Protein AF-A0A7H9BL07-F1 (afdb_monomer)

Foldseek 3Di:
DLVVLLVQLVVVVVVVDDSVVSLVVSCVVVVHDSVVSVVSNVVNVVVVD

Radius of gyration: 9.74 Å; Cα contacts (8 Å, |Δi|>4): 44; chains: 1; bounding box: 20×21×24 Å

Solvent-accessible surface area (backbone atoms only — not comparable to full-atom values): 2671 Å² total; per-residue (Å²): 104,40,59,55,53,38,51,52,31,49,53,33,37,77,71,71,39,51,69,68,56,18,36,52,52,46,13,66,76,68,77,39,54,54,70,56,45,52,51,27,36,55,57,36,56,63,72,76,110

Secondary structure (DSSP, 8-state):
-HHHHHHHHHHHHHTT--HHHHHHHHHHHHT--HHHHHHHHHHHHHHH-

Sequence (49 aa):
MNEEILLFVNQKIEAGKTLAQAVVDAGLQFELSSTLVYLSIIQAERRRM

Mean predicted aligned error: 2.01 Å

Structure (mmCIF, N/CA/C/O backbone):
data_AF-A0A7H9BL07-F1
#
_entry.id   AF-A0A7H9BL07-F1
#
loop_
_atom_site.group_PDB
_atom_site.id
_atom_site.type_symbol
_atom_site.label_atom_id
_atom_site.label_alt_id
_atom_site.label_comp_id
_atom_site.label_asym_id
_atom_site.label_entity_id
_atom_site.label_seq_id
_atom_site.pdbx_PDB_ins_code
_atom_site.Cartn_x
_atom_site.Cartn_y
_atom_site.Cartn_z
_atom_site.occupancy
_atom_site.B_iso_or_equiv
_atom_site.auth_seq_id
_atom_site.auth_comp_id
_atom_site.auth_asym_id
_atom_site.auth_atom_id
_atom_site.pdbx_PDB_model_num
ATOM 1 N N . MET A 1 1 ? 12.521 -0.751 -2.633 1.00 89.88 1 MET A N 1
ATOM 2 C CA . MET A 1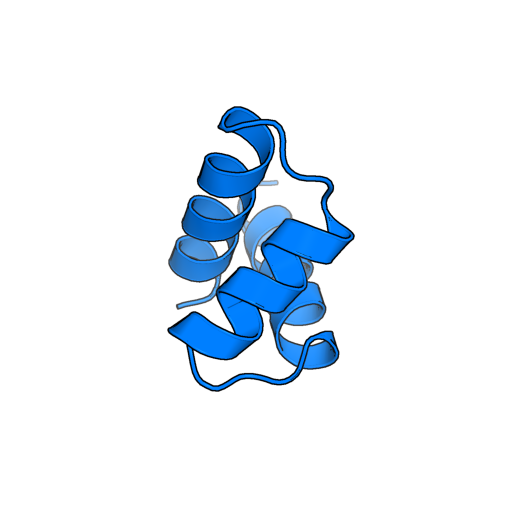 1 ? 11.198 -1.020 -3.234 1.00 89.88 1 MET A CA 1
ATOM 3 C C . MET A 1 1 ? 10.159 -1.534 -2.239 1.00 89.88 1 MET A C 1
ATOM 5 O O . MET A 1 1 ? 9.312 -0.749 -1.853 1.00 89.88 1 MET A O 1
ATOM 9 N N . ASN A 1 2 ? 10.194 -2.791 -1.765 1.00 95.62 2 ASN A N 1
ATOM 10 C CA . ASN A 1 2 ? 9.142 -3.292 -0.852 1.00 95.62 2 ASN A CA 1
ATOM 11 C C . ASN A 1 2 ? 9.011 -2.471 0.446 1.00 95.62 2 ASN A C 1
ATOM 13 O O . ASN A 1 2 ? 7.902 -2.164 0.870 1.00 95.62 2 ASN A O 1
ATOM 17 N N . GLU A 1 3 ? 10.137 -2.076 1.046 1.00 96.88 3 GLU A N 1
ATOM 18 C CA . GLU A 1 3 ? 10.141 -1.231 2.250 1.00 96.88 3 GLU A CA 1
ATOM 19 C C . GLU A 1 3 ? 9.653 0.200 1.980 1.00 96.88 3 GLU A C 1
ATOM 21 O O . GLU A 1 3 ? 9.003 0.791 2.837 1.00 96.88 3 GLU A O 1
ATOM 26 N N . GLU A 1 4 ? 9.904 0.739 0.784 1.00 97.62 4 GLU A N 1
ATOM 27 C CA . GLU A 1 4 ? 9.427 2.067 0.369 1.00 97.62 4 GLU A CA 1
ATOM 28 C C . GLU A 1 4 ? 7.911 2.060 0.149 1.00 97.62 4 GLU A C 1
ATOM 30 O O . GLU A 1 4 ? 7.222 2.984 0.572 1.00 97.62 4 GLU A O 1
ATOM 35 N N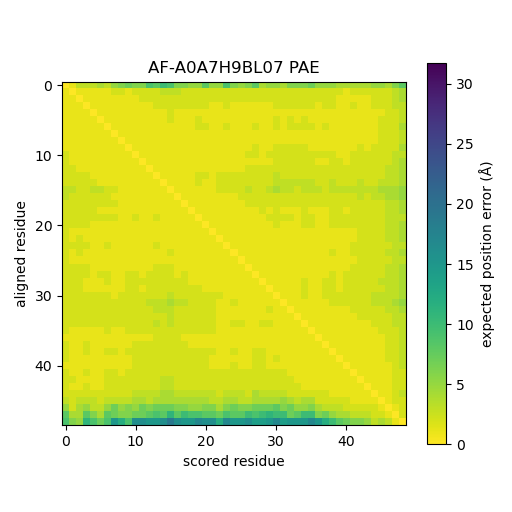 . ILE A 1 5 ? 7.381 0.986 -0.448 1.00 97.88 5 ILE A N 1
ATOM 36 C CA . ILE A 1 5 ? 5.938 0.773 -0.607 1.00 97.88 5 ILE A CA 1
ATOM 37 C C . ILE A 1 5 ? 5.267 0.674 0.767 1.00 97.88 5 ILE A C 1
ATOM 39 O O . ILE A 1 5 ? 4.255 1.332 0.999 1.00 97.88 5 ILE A O 1
ATOM 43 N N . LEU A 1 6 ? 5.843 -0.099 1.696 1.00 97.81 6 LEU A N 1
ATOM 44 C CA . LEU A 1 6 ? 5.338 -0.203 3.067 1.00 97.81 6 LEU A CA 1
ATOM 45 C C . LEU A 1 6 ? 5.357 1.157 3.783 1.00 97.81 6 LEU A C 1
ATOM 47 O O . LEU A 1 6 ? 4.363 1.536 4.399 1.00 97.81 6 LEU A O 1
ATOM 51 N N . LEU A 1 7 ? 6.455 1.911 3.674 1.00 98.19 7 LEU A N 1
ATOM 52 C CA . LEU A 1 7 ? 6.562 3.245 4.265 1.00 98.19 7 LEU A CA 1
ATOM 53 C C . LEU A 1 7 ? 5.494 4.193 3.705 1.00 98.19 7 LEU A C 1
ATOM 55 O O . LEU A 1 7 ? 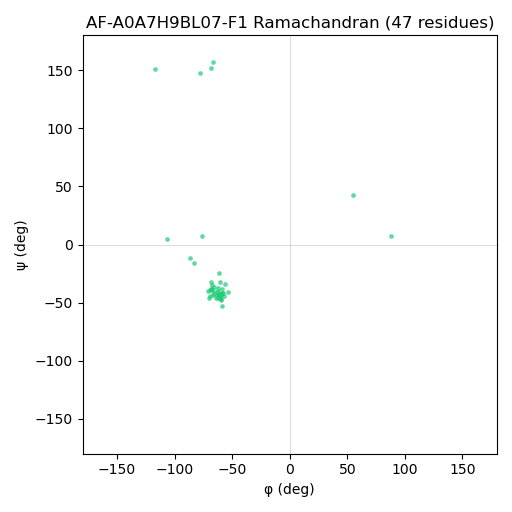4.814 4.870 4.472 1.00 98.19 7 LEU A O 1
ATOM 59 N N . PHE A 1 8 ? 5.311 4.213 2.385 1.00 98.44 8 PHE A N 1
ATOM 60 C CA . PHE A 1 8 ? 4.303 5.045 1.734 1.00 98.44 8 PHE A CA 1
ATOM 61 C C . PHE A 1 8 ? 2.882 4.675 2.179 1.00 98.44 8 PHE A C 1
ATOM 63 O O . PHE A 1 8 ? 2.083 5.553 2.503 1.00 98.44 8 PHE A O 1
ATOM 70 N N . VAL A 1 9 ? 2.560 3.379 2.233 1.00 98.31 9 VAL A N 1
ATOM 71 C CA . VAL A 1 9 ? 1.249 2.898 2.692 1.00 98.31 9 VAL A CA 1
ATOM 72 C C . VAL A 1 9 ? 0.996 3.311 4.142 1.00 98.31 9 VAL A C 1
ATOM 74 O O . VAL A 1 9 ? -0.079 3.830 4.440 1.00 98.31 9 VAL A O 1
ATOM 77 N N . ASN A 1 10 ? 1.993 3.177 5.019 1.00 98.25 10 ASN A N 1
ATOM 78 C CA . ASN A 1 10 ? 1.880 3.603 6.414 1.00 98.25 10 ASN A CA 1
ATOM 79 C C . ASN A 1 10 ? 1.653 5.114 6.538 1.00 98.25 10 ASN A C 1
ATOM 81 O O . ASN A 1 10 ? 0.748 5.521 7.257 1.00 98.25 10 ASN A O 1
ATOM 85 N N . GLN A 1 11 ? 2.361 5.940 5.761 1.00 98.50 11 GLN A N 1
ATOM 86 C CA . GLN A 1 11 ? 2.126 7.390 5.727 1.00 98.50 11 GLN A CA 1
ATOM 87 C C . GLN A 1 11 ? 0.688 7.742 5.315 1.00 98.50 11 GLN A C 1
ATOM 89 O O . GLN A 1 11 ? 0.090 8.674 5.851 1.00 98.50 11 GLN A O 1
ATOM 94 N N . LYS A 1 12 ? 0.097 7.007 4.362 1.00 98.31 12 LYS A N 1
ATOM 95 C CA . LYS A 1 12 ? -1.307 7.220 3.969 1.00 98.31 12 LYS A CA 1
ATOM 96 C C . LYS A 1 12 ? -2.280 6.822 5.074 1.00 98.31 12 LYS A C 1
ATOM 98 O O . LYS A 1 12 ? -3.276 7.519 5.268 1.00 98.31 12 LYS A O 1
ATOM 103 N N . ILE A 1 13 ? -1.990 5.743 5.795 1.00 98.31 13 ILE A N 1
ATOM 104 C CA . ILE A 1 13 ? -2.795 5.301 6.937 1.00 98.31 13 ILE A CA 1
ATOM 105 C C . ILE A 1 13 ? -2.710 6.315 8.085 1.00 98.31 13 ILE A C 1
ATOM 107 O O . ILE A 1 13 ? -3.742 6.691 8.634 1.00 98.31 13 ILE A O 1
ATOM 111 N N . GLU A 1 14 ? -1.518 6.830 8.390 1.00 98.31 14 GLU A N 1
ATOM 112 C CA . GLU A 1 14 ? -1.308 7.907 9.371 1.00 98.31 14 GLU A CA 1
ATOM 113 C C . GLU A 1 14 ? -2.052 9.195 8.986 1.00 98.31 14 GLU A C 1
ATOM 115 O O . GLU A 1 14 ? -2.565 9.902 9.851 1.00 98.31 14 GLU A O 1
ATOM 120 N N . ALA A 1 15 ? -2.201 9.463 7.686 1.00 98.00 15 ALA A N 1
ATOM 121 C CA . ALA A 1 15 ? -3.029 10.549 7.160 1.00 98.00 15 ALA A CA 1
ATOM 122 C C . ALA A 1 15 ? -4.549 10.259 7.197 1.00 98.00 15 ALA A C 1
ATOM 124 O O . ALA A 1 15 ? -5.336 11.024 6.638 1.00 98.00 15 ALA A O 1
ATOM 125 N N . GLY A 1 16 ? -4.978 9.158 7.823 1.00 98.38 16 GLY A N 1
ATOM 126 C CA . GLY A 1 16 ? -6.382 8.793 8.017 1.00 98.38 16 GLY A CA 1
ATOM 127 C C . GLY A 1 16 ? -7.008 7.977 6.884 1.00 98.38 16 GLY A C 1
ATOM 128 O O . GLY A 1 16 ? -8.218 7.748 6.903 1.00 98.38 16 GLY A O 1
ATOM 129 N N . LYS A 1 17 ? -6.230 7.525 5.890 1.00 98.31 17 LYS A N 1
ATOM 130 C CA . LYS A 1 17 ? -6.753 6.639 4.840 1.00 98.31 17 LYS A CA 1
ATOM 131 C C . LYS A 1 17 ? -6.886 5.207 5.349 1.00 98.31 17 LYS A C 1
ATOM 133 O O . LYS A 1 17 ? -6.077 4.713 6.128 1.00 98.31 17 LYS A O 1
ATOM 138 N N . THR A 1 18 ? -7.886 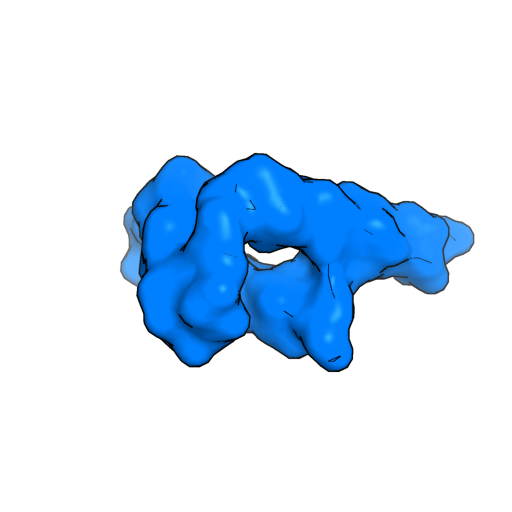4.494 4.845 1.00 98.50 18 THR A N 1
ATOM 139 C CA . THR A 1 18 ? -7.974 3.042 5.052 1.00 98.50 18 THR A CA 1
ATOM 140 C C . THR A 1 18 ? -6.830 2.327 4.330 1.00 98.50 18 THR A C 1
ATOM 142 O O . THR A 1 18 ? -6.314 2.825 3.327 1.00 98.50 18 THR A O 1
ATOM 145 N N . LEU A 1 19 ? -6.476 1.115 4.774 1.00 97.69 19 LEU A N 1
ATOM 146 C CA . LEU A 1 19 ? -5.470 0.289 4.095 1.00 97.69 19 LEU A CA 1
ATOM 147 C C . LEU A 1 19 ? -5.792 0.098 2.603 1.00 97.69 19 LEU A C 1
ATOM 149 O O . LEU A 1 19 ? -4.899 0.193 1.771 1.00 97.69 19 LEU A O 1
ATOM 153 N N . ALA A 1 20 ? -7.063 -0.119 2.251 1.00 98.19 20 ALA A N 1
ATOM 154 C CA . ALA A 1 20 ? -7.478 -0.277 0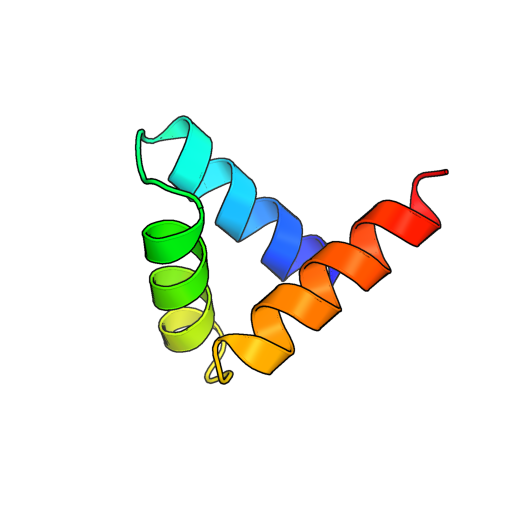.857 1.00 98.19 20 ALA A CA 1
ATOM 155 C C . ALA A 1 20 ? -7.201 0.988 0.024 1.00 98.19 20 ALA A C 1
ATOM 157 O O . ALA A 1 20 ? -6.653 0.898 -1.071 1.00 98.19 20 ALA A O 1
ATOM 158 N N . GLN A 1 21 ? -7.516 2.173 0.559 1.00 98.50 21 GLN A N 1
ATOM 159 C CA . GLN A 1 21 ? -7.211 3.447 -0.101 1.00 98.50 21 GLN A CA 1
ATOM 160 C C . GLN A 1 21 ? -5.700 3.684 -0.212 1.00 98.50 21 GLN A C 1
ATOM 162 O O . GLN A 1 21 ? -5.225 4.094 -1.265 1.00 98.50 21 GLN A O 1
ATOM 167 N N . ALA A 1 22 ? -4.939 3.388 0.843 1.00 98.62 22 ALA A N 1
ATOM 168 C CA . ALA A 1 22 ? -3.483 3.504 0.842 1.00 98.62 22 ALA A CA 1
ATOM 169 C C . ALA A 1 22 ? -2.822 2.567 -0.184 1.00 98.62 22 ALA A C 1
ATOM 171 O O . ALA A 1 22 ? -1.862 2.947 -0.850 1.00 98.62 22 ALA A O 1
ATOM 172 N N . VAL A 1 23 ? -3.363 1.359 -0.356 1.00 98.44 23 VAL A N 1
ATOM 173 C CA . VAL A 1 23 ? -2.901 0.390 -1.358 1.00 98.44 23 VAL A CA 1
ATOM 174 C C . VAL A 1 23 ? -3.219 0.852 -2.779 1.00 98.44 23 VAL A C 1
ATOM 176 O O . VAL A 1 23 ? -2.383 0.686 -3.665 1.00 98.44 23 VAL A O 1
ATOM 179 N N . VAL A 1 24 ? -4.391 1.450 -3.010 1.00 98.50 24 VAL A N 1
ATOM 180 C CA . VAL A 1 24 ? -4.728 2.053 -4.311 1.00 98.50 24 VAL A CA 1
ATOM 181 C C . VAL A 1 24 ? -3.798 3.226 -4.620 1.00 98.50 24 VAL A C 1
ATOM 183 O O . VAL A 1 24 ? -3.234 3.272 -5.710 1.00 98.50 24 VAL A O 1
ATOM 186 N N . ASP A 1 25 ? -3.568 4.123 -3.656 1.00 98.44 25 ASP A N 1
ATOM 187 C 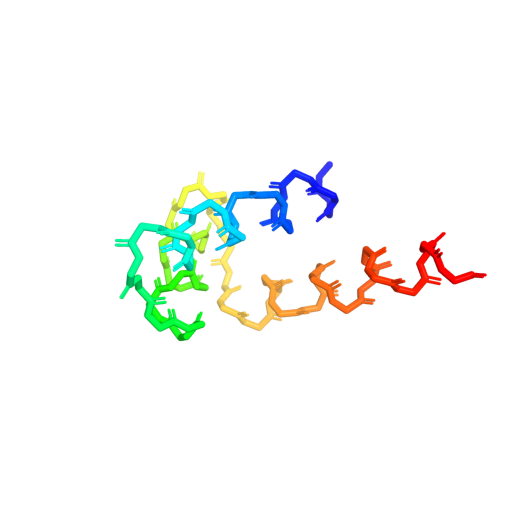CA . ASP A 1 25 ? -2.615 5.229 -3.804 1.00 98.44 25 ASP A CA 1
ATOM 188 C C . ASP A 1 25 ? -1.208 4.720 -4.151 1.00 98.44 25 ASP A C 1
ATOM 190 O O . ASP A 1 25 ? -0.545 5.272 -5.026 1.00 98.44 25 ASP A O 1
ATOM 194 N N . ALA A 1 26 ? -0.744 3.668 -3.469 1.00 98.38 26 ALA A N 1
ATOM 195 C CA . ALA A 1 26 ? 0.560 3.069 -3.729 1.00 98.38 26 ALA A CA 1
ATOM 196 C C . ALA A 1 26 ? 0.608 2.414 -5.118 1.00 98.38 26 ALA A C 1
ATOM 198 O O . ALA A 1 26 ? 1.592 2.563 -5.834 1.00 98.38 26 ALA A O 1
ATOM 199 N N . GLY A 1 27 ? -0.465 1.742 -5.541 1.00 98.44 27 GLY A N 1
ATOM 200 C CA . GLY A 1 27 ? -0.553 1.176 -6.887 1.00 98.44 27 GLY A CA 1
ATOM 201 C C . GLY A 1 27 ? -0.393 2.239 -7.975 1.00 98.44 27 GLY A C 1
ATOM 202 O O . GLY A 1 27 ? 0.351 2.034 -8.929 1.00 98.44 27 GLY A O 1
ATOM 203 N N . LEU A 1 28 ? -1.012 3.408 -7.788 1.00 98.31 28 LEU A N 1
ATOM 204 C CA . LEU A 1 28 ? -0.865 4.544 -8.702 1.00 98.31 28 LEU A CA 1
ATOM 205 C C . LEU A 1 28 ? 0.542 5.159 -8.654 1.00 98.31 28 LEU A C 1
ATOM 207 O O . LEU A 1 28 ? 1.117 5.427 -9.701 1.00 98.31 28 LEU A O 1
ATOM 211 N N . GLN A 1 29 ? 1.108 5.361 -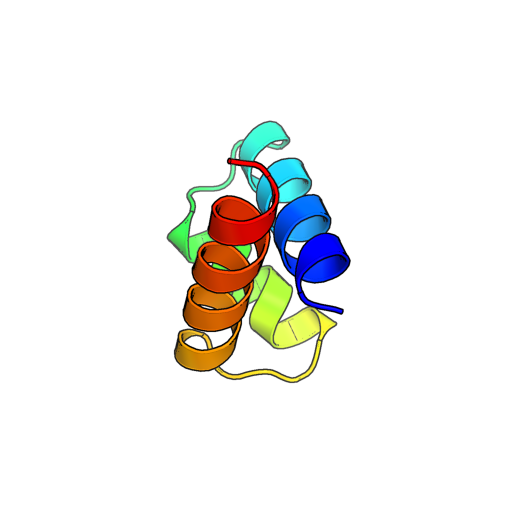7.461 1.00 98.00 29 GLN A N 1
ATOM 212 C CA . GLN A 1 29 ? 2.428 5.982 -7.281 1.00 98.00 29 GLN A CA 1
ATOM 213 C C . GLN A 1 29 ? 3.580 5.135 -7.842 1.00 98.00 29 GLN A C 1
ATOM 215 O O . GLN A 1 29 ? 4.566 5.686 -8.327 1.00 98.00 29 GLN A O 1
ATOM 220 N N . PHE A 1 30 ? 3.483 3.811 -7.718 1.00 97.56 30 PHE A N 1
ATOM 221 C CA . PHE A 1 30 ? 4.549 2.874 -8.084 1.00 97.56 30 PHE A CA 1
ATOM 222 C C . PHE A 1 30 ? 4.254 2.104 -9.381 1.00 97.56 30 PHE A C 1
ATOM 224 O O . PHE A 1 30 ? 5.021 1.211 -9.729 1.00 97.56 30 PHE A O 1
ATOM 231 N N . GLU A 1 31 ? 3.157 2.425 -10.077 1.00 97.94 31 GLU A N 1
ATOM 232 C CA . GLU A 1 31 ? 2.699 1.733 -11.293 1.00 97.94 31 GLU A CA 1
ATOM 233 C C . GLU A 1 31 ? 2.525 0.213 -11.090 1.00 97.94 31 GLU A C 1
ATOM 235 O O . GLU A 1 31 ? 2.893 -0.617 -11.923 1.00 97.94 31 GLU A O 1
ATOM 240 N N . LEU A 1 32 ? 1.945 -0.168 -9.947 1.00 97.38 32 LEU A N 1
ATOM 241 C CA . LEU A 1 32 ? 1.721 -1.556 -9.543 1.00 97.38 32 LEU A CA 1
ATOM 242 C C . LEU A 1 32 ? 0.232 -1.874 -9.414 1.00 97.38 32 LEU A C 1
ATOM 244 O O . LEU A 1 32 ? -0.588 -1.044 -9.023 1.00 97.38 32 LEU A O 1
ATOM 248 N N . SER A 1 33 ? -0.122 -3.138 -9.645 1.00 98.25 33 SER A N 1
ATOM 249 C CA . SER A 1 33 ? -1.439 -3.633 -9.249 1.00 98.25 33 SER A CA 1
ATOM 250 C C . SER A 1 33 ? -1.554 -3.703 -7.723 1.00 98.25 33 SER A C 1
ATOM 252 O O . SER A 1 33 ? -0.570 -3.947 -7.018 1.00 98.25 33 SER A O 1
ATOM 254 N N . SER A 1 34 ? -2.771 -3.570 -7.191 1.00 97.50 34 SER A N 1
ATOM 255 C CA . SER A 1 34 ? -3.016 -3.677 -5.746 1.00 97.50 34 SER A CA 1
ATOM 256 C C . SER A 1 34 ? -2.530 -5.008 -5.161 1.00 97.50 34 SER A C 1
ATOM 258 O O . SER A 1 34 ? -2.025 -5.039 -4.042 1.00 97.50 34 SER A O 1
ATOM 260 N N . THR A 1 35 ? -2.615 -6.104 -5.922 1.00 98.19 35 THR A N 1
ATOM 261 C CA . THR A 1 35 ? -2.077 -7.412 -5.519 1.00 98.19 35 THR A CA 1
AT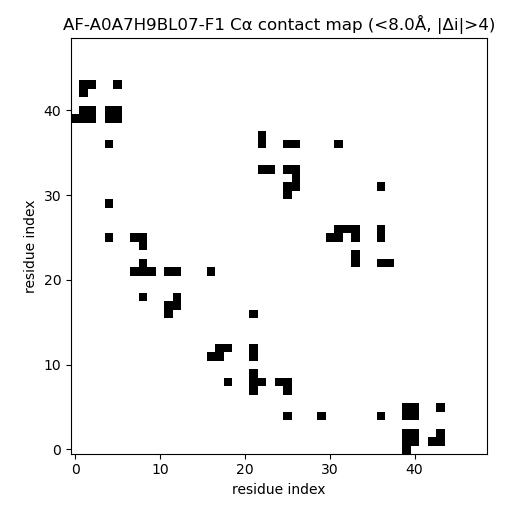OM 262 C C . THR A 1 35 ? -0.569 -7.360 -5.287 1.00 98.19 35 THR A C 1
ATOM 264 O O . THR A 1 35 ? -0.090 -7.883 -4.282 1.00 98.19 35 THR A O 1
ATOM 267 N N . LEU A 1 36 ? 0.184 -6.715 -6.183 1.00 98.25 36 LEU A N 1
ATOM 268 C CA . LEU A 1 36 ? 1.633 -6.579 -6.035 1.00 98.25 36 LEU A CA 1
ATOM 269 C C . LEU A 1 36 ? 1.993 -5.683 -4.848 1.00 98.25 36 LEU A C 1
ATOM 271 O O . LEU A 1 36 ? 2.897 -6.026 -4.094 1.00 98.25 36 LEU A O 1
ATOM 275 N N . VAL A 1 37 ? 1.234 -4.610 -4.616 1.00 98.12 37 VAL A N 1
ATOM 276 C CA . VAL A 1 37 ? 1.405 -3.756 -3.430 1.00 98.12 37 VAL A CA 1
ATOM 277 C C . VAL A 1 37 ? 1.210 -4.558 -2.139 1.00 98.12 37 VAL A C 1
ATOM 279 O O . VAL A 1 37 ? 2.062 -4.504 -1.252 1.00 98.12 37 VAL A O 1
ATOM 282 N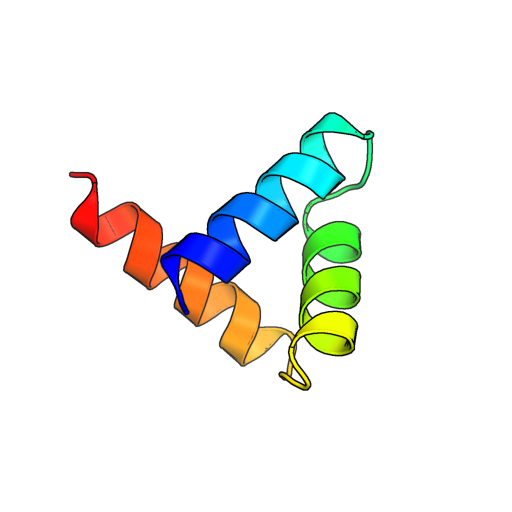 N . TYR A 1 38 ? 0.141 -5.355 -2.033 1.00 98.38 38 TYR A N 1
ATOM 283 C CA . TYR A 1 38 ? -0.079 -6.217 -0.865 1.00 98.38 38 TYR A CA 1
ATOM 284 C C . TYR A 1 38 ? 1.058 -7.223 -0.656 1.00 98.38 38 TYR A C 1
ATOM 286 O O . TYR A 1 38 ? 1.514 -7.411 0.473 1.00 98.38 38 TYR A O 1
ATOM 294 N N . LEU A 1 39 ? 1.552 -7.852 -1.727 1.00 98.12 39 LEU A N 1
ATOM 295 C CA . LEU A 1 39 ? 2.690 -8.770 -1.641 1.00 98.12 39 LEU A CA 1
ATOM 296 C C . LEU A 1 39 ? 3.964 -8.056 -1.171 1.00 98.12 39 LEU A C 1
ATOM 298 O O . LEU A 1 39 ? 4.680 -8.599 -0.329 1.00 98.12 39 LEU A O 1
ATOM 302 N N . SER A 1 40 ? 4.223 -6.838 -1.650 1.00 97.88 40 SER A N 1
ATOM 303 C CA . SER A 1 40 ? 5.349 -6.015 -1.204 1.00 97.88 40 SER A CA 1
ATOM 304 C C . SER A 1 40 ? 5.273 -5.686 0.288 1.00 97.88 40 SER A C 1
ATOM 306 O O . SER A 1 40 ? 6.282 -5.833 0.977 1.00 97.88 40 SER A O 1
ATOM 308 N N . ILE A 1 41 ? 4.089 -5.326 0.802 1.00 97.50 41 ILE A N 1
ATOM 309 C CA . ILE A 1 41 ? 3.851 -5.089 2.238 1.00 97.50 41 ILE A CA 1
ATOM 310 C C . ILE A 1 41 ? 4.186 -6.350 3.048 1.00 97.50 41 ILE A C 1
ATOM 312 O O . ILE A 1 41 ? 5.005 -6.296 3.963 1.00 97.50 41 ILE A O 1
ATOM 316 N N . ILE A 1 42 ? 3.618 -7.505 2.676 1.00 97.56 42 ILE A N 1
ATOM 317 C CA . ILE A 1 42 ? 3.841 -8.781 3.382 1.00 97.56 42 ILE A CA 1
ATOM 318 C C . ILE A 1 42 ? 5.329 -9.160 3.383 1.00 97.56 42 ILE A C 1
ATOM 320 O O . ILE A 1 42 ? 5.863 -9.612 4.397 1.00 97.56 42 ILE A O 1
ATOM 324 N N . GLN A 1 43 ? 6.012 -8.992 2.249 1.00 96.94 43 GLN A N 1
ATOM 325 C CA . GLN A 1 43 ? 7.436 -9.299 2.127 1.00 96.94 43 GLN A CA 1
ATOM 326 C C . GLN A 1 43 ? 8.318 -8.352 2.947 1.00 96.94 43 GLN A C 1
ATOM 328 O O . GLN A 1 43 ? 9.350 -8.796 3.447 1.00 96.94 43 GLN A O 1
ATOM 333 N N . ALA A 1 44 ? 7.948 -7.075 3.068 1.00 95.88 44 ALA A N 1
ATOM 334 C CA . ALA A 1 44 ? 8.675 -6.104 3.880 1.00 95.88 44 ALA A CA 1
ATOM 335 C C . ALA A 1 44 ? 8.518 -6.395 5.381 1.00 95.88 44 ALA A C 1
ATOM 337 O O . ALA A 1 44 ? 9.518 -6.450 6.091 1.00 95.88 44 ALA A O 1
ATOM 338 N N . GLU A 1 45 ? 7.297 -6.670 5.850 1.00 94.12 45 GLU A N 1
ATOM 339 C CA . GLU A 1 45 ? 7.034 -6.999 7.260 1.00 94.12 45 GLU A CA 1
ATOM 340 C C . GLU A 1 45 ? 7.758 -8.278 7.706 1.00 94.12 45 GLU A C 1
ATOM 342 O O . GLU A 1 45 ? 8.362 -8.317 8.774 1.00 94.12 45 GLU A O 1
ATOM 347 N N . ARG A 1 46 ? 7.806 -9.312 6.853 1.00 94.38 46 ARG A N 1
ATOM 348 C CA . ARG A 1 46 ? 8.530 -10.561 7.157 1.00 94.38 46 ARG A CA 1
ATOM 349 C C . ARG A 1 46 ? 10.033 -10.391 7.372 1.00 94.38 46 ARG A C 1
ATOM 351 O O . ARG A 1 46 ? 10.626 -11.249 8.007 1.00 94.38 46 ARG A O 1
ATOM 358 N N . ARG A 1 47 ? 10.659 -9.350 6.814 1.00 88.06 47 ARG A N 1
ATOM 359 C CA . ARG A 1 47 ? 12.099 -9.084 7.007 1.00 88.06 47 ARG A CA 1
ATOM 360 C C . ARG A 1 47 ? 12.400 -8.332 8.301 1.00 88.06 47 ARG A C 1
ATOM 362 O O . ARG A 1 47 ? 13.559 -8.258 8.685 1.00 88.06 47 ARG A O 1
ATOM 369 N N . ARG A 1 48 ? 11.382 -7.726 8.917 1.00 78.94 48 ARG A N 1
ATOM 370 C CA . ARG A 1 48 ? 11.507 -6.972 10.171 1.00 78.94 48 ARG A CA 1
ATOM 371 C C . ARG A 1 48 ? 11.372 -7.857 11.415 1.00 78.94 48 ARG A C 1
ATOM 373 O O . ARG A 1 48 ? 11.650 -7.372 12.508 1.00 78.94 48 ARG A O 1
ATOM 380 N N . MET A 1 49 ? 10.929 -9.104 11.242 1.00 71.75 49 MET A N 1
ATOM 381 C CA . MET A 1 49 ? 10.892 -10.152 12.269 1.00 71.75 49 MET A CA 1
ATOM 382 C C . MET A 1 49 ? 12.208 -10.922 12.287 1.00 71.75 49 MET A C 1
ATOM 384 O O . MET A 1 49 ? 12.675 -11.228 13.403 1.00 71.75 49 MET A O 1
#

Organism: NCBI:txid2739434

Nearest PDB structures (foldseek):
  2rn7-assembly1_A  TM=8.418E-01  e=1.717E+00  Shigella flexneri
  4fcy-assembly1_A  TM=7.532E-01  e=1.608E+00  Muvirus mu
  4fcy-assembly1_B  TM=7.512E-01  e=1.833E+00  Muvirus mu
  2ezk-assembly1_A  TM=7.515E-01  e=1.957E+00  Muvirus mu

pLDDT: mean 96.52, std 4.86, range [71.75, 98.62]